Protein AF-A0A7S0PSW0-F1 (afdb_monomer_lite)

Radius of gyration: 35.55 Å; chains: 1; bounding box: 40×81×79 Å

Structure (mmCIF, N/CA/C/O backbone):
data_AF-A0A7S0PSW0-F1
#
_entry.id   AF-A0A7S0PSW0-F1
#
loop_
_atom_site.group_PDB
_atom_site.id
_atom_site.type_symbol
_atom_site.label_atom_id
_atom_site.label_alt_id
_atom_site.label_comp_id
_atom_site.label_asym_id
_atom_site.label_entity_id
_atom_site.label_seq_id
_atom_site.pdbx_PDB_ins_code
_atom_site.Cartn_x
_atom_site.Cartn_y
_atom_site.Cartn_z
_atom_site.occupancy
_atom_site.B_iso_or_equiv
_atom_site.auth_seq_id
_atom_site.auth_comp_id
_atom_site.auth_asym_id
_atom_site.auth_atom_id
_atom_site.pdbx_PDB_model_num
ATOM 1 N N . PRO A 1 1 ? 13.913 6.283 54.192 1.00 36.78 1 PRO A N 1
ATOM 2 C CA . PRO A 1 1 ? 13.475 5.755 55.510 1.00 36.78 1 PRO A CA 1
ATOM 3 C C . PRO A 1 1 ? 11.939 5.655 55.591 1.00 36.78 1 PRO A C 1
ATOM 5 O O . PRO A 1 1 ? 11.324 6.707 55.650 1.00 36.78 1 PRO A O 1
ATOM 8 N N . ARG A 1 2 ? 11.372 4.425 55.611 1.00 33.41 2 ARG A N 1
ATOM 9 C CA . ARG A 1 2 ? 9.927 4.066 55.773 1.00 33.41 2 ARG A CA 1
ATOM 10 C C . ARG A 1 2 ? 8.936 4.724 54.778 1.00 33.41 2 ARG A C 1
ATOM 12 O O . ARG A 1 2 ? 9.067 5.890 54.458 1.00 33.41 2 ARG A O 1
ATOM 19 N N . ALA A 1 3 ? 7.881 4.084 54.279 1.00 41.28 3 ALA A N 1
ATOM 20 C CA . ALA A 1 3 ? 7.418 2.687 54.208 1.00 41.28 3 ALA A CA 1
ATOM 21 C C . ALA A 1 3 ? 6.472 2.620 52.968 1.00 41.28 3 ALA A C 1
ATOM 23 O O . ALA A 1 3 ? 6.092 3.667 52.457 1.00 41.28 3 ALA A O 1
ATOM 24 N N . GLY A 1 4 ? 6.056 1.493 52.387 1.00 35.62 4 GLY A N 1
ATOM 25 C CA . GLY A 1 4 ? 6.101 0.099 52.831 1.00 35.62 4 GLY A CA 1
ATOM 26 C C . GLY A 1 4 ? 4.680 -0.473 52.904 1.00 35.62 4 GLY A C 1
ATOM 27 O O . GLY A 1 4 ? 4.147 -0.627 53.997 1.00 35.62 4 GLY A O 1
ATOM 28 N N . LEU A 1 5 ? 4.066 -0.744 51.745 1.00 44.09 5 LEU A N 1
ATOM 29 C CA . LEU A 1 5 ? 2.762 -1.410 51.631 1.00 44.09 5 LEU A CA 1
ATOM 30 C C . LEU A 1 5 ? 2.977 -2.909 51.391 1.00 44.09 5 LEU A C 1
ATOM 32 O O . LEU A 1 5 ? 3.520 -3.297 50.359 1.00 44.09 5 LEU A O 1
ATOM 36 N N . GLY A 1 6 ? 2.574 -3.736 52.356 1.00 35.38 6 GLY A N 1
ATOM 37 C CA . GLY A 1 6 ? 2.584 -5.196 52.244 1.00 35.38 6 GLY A CA 1
ATOM 38 C C . GLY A 1 6 ? 1.241 -5.748 51.763 1.00 35.38 6 GLY A C 1
ATOM 39 O O . GLY A 1 6 ? 0.202 -5.117 51.944 1.00 35.38 6 GLY A O 1
ATOM 40 N N . CYS A 1 7 ? 1.268 -6.943 51.172 1.00 35.31 7 CYS A N 1
ATOM 41 C CA . CYS A 1 7 ? 0.085 -7.761 50.909 1.00 35.31 7 CYS A CA 1
ATOM 42 C C . CYS A 1 7 ? 0.232 -9.075 51.687 1.00 35.31 7 CYS A C 1
ATOM 44 O O . CYS A 1 7 ? 1.097 -9.878 51.344 1.00 35.31 7 CYS A O 1
ATOM 46 N N . ASP A 1 8 ? -0.603 -9.290 52.706 1.00 40.19 8 ASP A N 1
ATOM 47 C CA . ASP A 1 8 ? -0.602 -10.508 53.530 1.00 40.19 8 ASP A CA 1
ATOM 48 C C . ASP A 1 8 ? -1.758 -11.465 53.159 1.00 40.19 8 ASP A C 1
ATOM 50 O O . ASP A 1 8 ? -2.871 -11.003 52.886 1.00 40.19 8 ASP A O 1
ATOM 54 N N . PRO A 1 9 ? -1.543 -12.798 53.162 1.00 46.12 9 PRO A N 1
ATOM 55 C CA . PRO A 1 9 ? -2.575 -13.786 52.841 1.00 46.12 9 PRO A CA 1
ATOM 56 C C . PRO A 1 9 ? -3.145 -14.550 54.060 1.00 46.12 9 PRO A C 1
ATOM 58 O O . PRO A 1 9 ? -2.398 -14.995 54.920 1.00 46.12 9 PRO A O 1
ATOM 61 N N . LYS A 1 10 ? -4.454 -14.861 54.005 1.00 46.84 10 LYS A N 1
ATOM 62 C CA . LYS A 1 10 ? -5.154 -16.053 54.573 1.00 46.84 10 LYS A CA 1
ATOM 63 C C . LYS A 1 10 ? -5.096 -16.420 56.090 1.00 46.84 10 LYS A C 1
ATOM 65 O O . LYS A 1 10 ? -4.028 -16.622 56.650 1.00 46.84 10 LYS A O 1
ATOM 70 N N . PRO A 1 11 ? -6.248 -16.827 56.673 1.00 44.38 11 PRO A N 1
ATOM 71 C CA . PRO A 1 11 ? -6.400 -18.007 57.558 1.00 44.38 11 PRO A CA 1
ATOM 72 C C . PRO A 1 11 ? -6.775 -19.277 56.736 1.00 44.38 11 PRO A C 1
ATOM 74 O O . PRO A 1 11 ? -6.972 -19.176 55.525 1.00 44.38 11 PRO A O 1
ATOM 77 N N . GLY A 1 12 ? -6.953 -20.503 57.254 1.00 34.44 12 GLY A N 1
ATOM 78 C CA . GLY A 1 12 ? -6.792 -21.142 58.582 1.00 34.44 12 GLY A CA 1
ATOM 79 C C . GLY A 1 12 ? -7.461 -22.553 58.523 1.00 34.44 12 GLY A C 1
ATOM 80 O O . GLY A 1 12 ? -8.421 -22.681 57.769 1.00 34.44 12 GLY A O 1
ATOM 81 N N . LEU A 1 13 ? -7.052 -23.695 59.114 1.00 34.06 13 LEU A N 1
ATOM 82 C CA . LEU A 1 13 ? -6.114 -24.109 60.188 1.00 34.06 13 LEU A CA 1
ATOM 83 C C . LEU A 1 13 ? -6.808 -24.411 61.549 1.00 34.06 13 LEU A C 1
ATOM 85 O O . LEU A 1 13 ? -7.340 -23.478 62.136 1.00 34.06 13 LEU A O 1
ATOM 89 N N . SER A 1 14 ? -6.787 -25.614 62.167 1.00 35.19 14 SER A N 1
ATOM 90 C CA . SER A 1 14 ? -6.616 -27.025 61.703 1.00 35.19 14 SER A CA 1
ATOM 91 C C . SER A 1 14 ? -6.819 -28.045 62.857 1.00 35.19 14 SER A C 1
ATOM 93 O O . SER A 1 14 ? -6.270 -27.825 63.935 1.00 35.19 14 SER A O 1
ATOM 95 N N . THR A 1 15 ? -7.450 -29.206 62.610 1.00 32.62 15 THR A N 1
ATOM 96 C CA . THR A 1 15 ? -7.499 -30.400 63.508 1.00 32.62 15 THR A CA 1
ATOM 97 C C . THR A 1 15 ? -7.554 -31.684 62.644 1.00 32.62 15 THR A C 1
ATOM 99 O O . THR A 1 15 ? -8.336 -31.708 61.701 1.00 32.62 15 THR A O 1
ATOM 102 N N . VAL A 1 16 ? -6.626 -32.661 62.698 1.00 33.69 16 VAL A N 1
ATOM 103 C CA . VAL A 1 16 ? -6.209 -33.651 63.742 1.00 33.69 16 VAL A CA 1
ATOM 104 C C . VAL A 1 16 ? -6.971 -34.999 63.631 1.00 33.69 16 VAL A C 1
ATOM 106 O O . VAL A 1 16 ? -8.187 -34.999 63.493 1.00 33.69 16 VAL A O 1
ATOM 109 N N . GLY A 1 17 ? -6.233 -36.129 63.637 1.00 33.69 17 GLY A N 1
ATOM 110 C CA . GLY A 1 17 ? -6.724 -37.529 63.521 1.00 33.69 17 GLY A CA 1
ATOM 111 C C . GLY A 1 17 ? -6.846 -38.262 64.881 1.00 33.69 17 GLY A C 1
ATOM 112 O O . GLY A 1 17 ? -7.171 -37.565 65.844 1.00 33.69 17 GLY A O 1
ATOM 113 N N . PRO A 1 18 ? -6.555 -39.587 65.027 1.00 47.66 18 PRO A N 1
ATOM 114 C CA . PRO A 1 18 ? -5.846 -40.508 64.106 1.00 47.66 18 PRO A CA 1
ATOM 115 C C . PRO A 1 18 ? -6.444 -41.953 63.975 1.00 47.66 18 PRO A C 1
ATOM 117 O O . PRO A 1 18 ? -7.548 -42.210 64.434 1.00 47.66 18 PRO A O 1
ATOM 120 N N . ASP A 1 19 ? -5.664 -42.853 63.346 1.00 35.84 19 ASP A N 1
ATOM 121 C CA . ASP A 1 19 ? -5.581 -44.337 63.458 1.00 35.84 19 ASP A CA 1
ATOM 122 C C . ASP A 1 19 ? -6.823 -45.258 63.356 1.00 35.84 19 ASP A C 1
ATOM 124 O O . ASP A 1 19 ? -7.644 -45.290 64.264 1.00 35.84 19 ASP A O 1
ATOM 128 N N . ASP A 1 20 ? -6.829 -46.164 62.351 1.00 38.44 20 ASP A N 1
ATOM 129 C CA . ASP A 1 20 ? -7.038 -47.620 62.569 1.00 38.44 20 ASP A CA 1
ATOM 130 C C . ASP A 1 2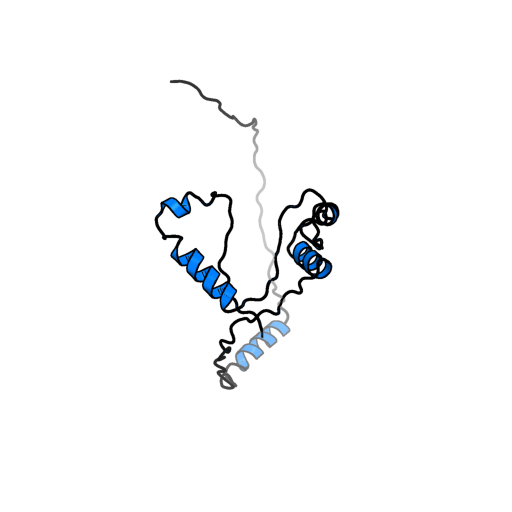0 ? -6.686 -48.519 61.341 1.00 38.44 20 ASP A C 1
ATOM 132 O O . ASP A 1 20 ? -6.709 -48.070 60.194 1.00 38.44 20 ASP A O 1
ATOM 136 N N . GLY A 1 21 ? -6.443 -49.822 61.571 1.00 34.12 21 GLY A N 1
ATOM 137 C CA . GLY A 1 21 ? -6.864 -50.904 60.647 1.00 34.12 21 GLY A CA 1
ATOM 138 C C . GLY A 1 21 ? -6.059 -51.296 59.379 1.00 34.12 21 GLY A C 1
ATOM 139 O O . GLY A 1 21 ? -6.615 -51.316 58.282 1.00 34.12 21 GLY A O 1
ATOM 140 N N . LEU A 1 22 ? -4.808 -51.765 59.494 1.00 35.59 22 LEU A N 1
ATOM 141 C CA . LEU A 1 22 ? -4.088 -52.475 58.404 1.00 35.59 22 LEU A CA 1
ATOM 142 C C . LEU A 1 22 ? -4.687 -53.867 58.079 1.00 35.59 22 LEU A C 1
ATOM 144 O O . LEU A 1 22 ? -4.752 -54.699 58.983 1.00 35.59 22 LEU A O 1
ATOM 148 N N . GLN A 1 23 ? -4.910 -54.203 56.793 1.00 36.38 23 GLN A N 1
ATOM 149 C CA . GLN A 1 23 ? -4.667 -55.559 56.238 1.00 36.38 23 GLN A CA 1
ATOM 150 C C . GLN A 1 23 ? -4.403 -55.591 54.715 1.00 36.38 23 GLN A C 1
ATOM 152 O O . GLN A 1 23 ? -4.828 -54.718 53.967 1.00 36.38 23 GLN A O 1
ATOM 157 N N . ILE A 1 24 ? -3.692 -56.635 54.264 1.00 38.34 24 ILE A N 1
ATOM 158 C CA . ILE A 1 24 ? -3.251 -56.883 52.873 1.00 38.34 24 ILE A CA 1
ATOM 159 C C . ILE A 1 24 ? -3.464 -58.372 52.547 1.00 38.34 24 ILE A C 1
ATOM 161 O O . ILE A 1 24 ? -3.060 -59.181 53.383 1.00 38.34 24 ILE A O 1
ATOM 165 N N . LYS A 1 25 ? -3.957 -58.749 51.34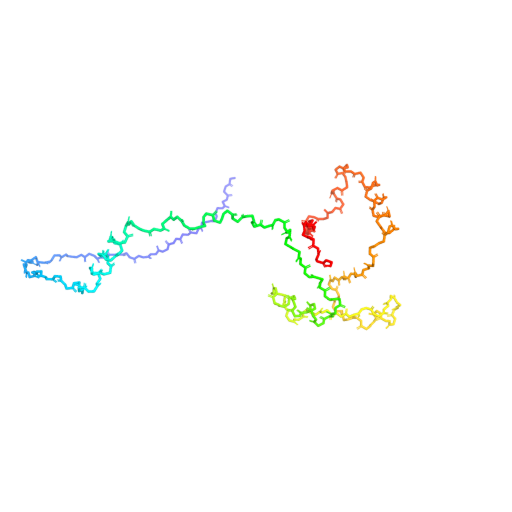0 1.00 30.45 25 LYS A N 1
ATOM 166 C CA . LYS A 1 25 ? -3.456 -59.926 50.561 1.00 30.45 25 LYS A CA 1
ATOM 167 C C . LYS A 1 25 ? -4.131 -60.239 49.201 1.00 30.45 25 LYS A C 1
ATOM 169 O O . LYS A 1 25 ? -5.331 -60.445 49.128 1.00 30.45 25 LYS A O 1
ATOM 174 N N . THR A 1 26 ? -3.258 -60.457 48.202 1.00 35.34 26 THR A N 1
ATOM 175 C CA . THR A 1 26 ? -3.310 -61.418 47.058 1.00 35.34 26 THR A CA 1
ATOM 176 C C . THR A 1 26 ? -4.423 -61.393 45.995 1.00 35.34 26 THR A C 1
ATOM 178 O O . THR A 1 26 ? -5.604 -61.362 46.302 1.00 35.3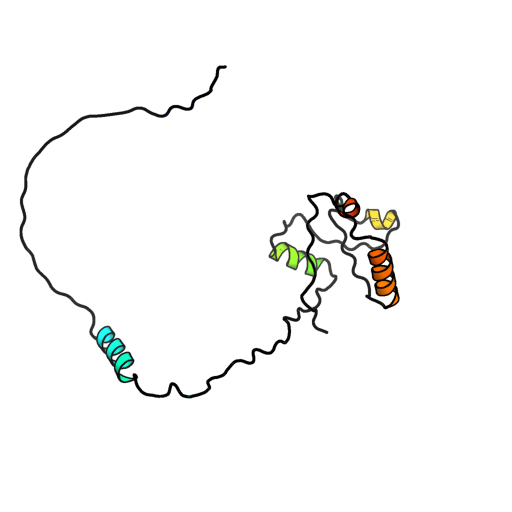4 26 THR A O 1
ATOM 181 N N . GLY A 1 27 ? -4.006 -61.588 44.730 1.00 31.55 27 GLY A N 1
ATOM 182 C CA . GLY A 1 27 ? -4.864 -61.822 43.554 1.00 31.55 27 GLY A CA 1
ATOM 183 C C . GLY A 1 27 ? -4.313 -61.133 42.292 1.00 31.55 27 GLY A C 1
ATOM 184 O O . GLY A 1 27 ? -4.808 -60.080 41.925 1.00 31.55 27 GLY A O 1
ATOM 185 N N . ALA A 1 28 ? -3.143 -61.523 41.771 1.00 35.38 28 ALA A N 1
ATOM 186 C CA . ALA A 1 28 ? -2.935 -62.593 40.769 1.00 35.38 28 ALA A CA 1
ATOM 187 C C . ALA A 1 28 ? -3.001 -62.077 39.307 1.00 35.38 28 ALA A C 1
ATOM 189 O O . ALA A 1 28 ? -3.734 -61.146 39.000 1.00 35.38 28 ALA A O 1
ATOM 190 N N . ALA A 1 29 ? -2.169 -62.629 38.413 1.00 40.38 29 ALA A N 1
ATOM 191 C CA . ALA A 1 29 ? -1.857 -62.022 37.112 1.00 40.38 29 ALA A CA 1
ATOM 192 C C . ALA A 1 29 ? -2.533 -62.708 35.913 1.00 40.38 29 ALA A C 1
ATOM 194 O O . ALA A 1 29 ? -2.715 -63.924 35.911 1.00 40.38 29 ALA A O 1
ATOM 195 N N . SER A 1 30 ? -2.792 -61.942 34.846 1.00 45.16 30 SER A N 1
ATOM 196 C CA . SER A 1 30 ? -2.876 -62.433 33.458 1.00 45.16 30 SER A CA 1
ATOM 197 C C . SER A 1 30 ? -2.762 -61.273 32.452 1.00 45.16 30 SER A C 1
ATOM 199 O O . SER A 1 30 ? -3.588 -60.362 32.499 1.00 45.16 30 SER A O 1
ATOM 201 N N . PRO A 1 31 ? -1.776 -61.276 31.534 1.00 53.22 31 PRO A N 1
ATOM 202 C CA . PRO A 1 31 ? -1.691 -60.312 30.438 1.00 53.22 31 PRO A CA 1
ATOM 203 C C . PRO A 1 31 ? -2.396 -60.843 29.178 1.00 53.22 31 PRO A C 1
ATOM 205 O O . PRO A 1 31 ? -2.103 -61.948 28.725 1.00 53.22 31 PRO A O 1
ATOM 208 N N . LEU A 1 32 ? -3.266 -60.039 28.559 1.00 53.41 32 LEU A N 1
ATOM 209 C CA . LEU A 1 32 ? -3.895 -60.365 27.270 1.00 53.41 32 LEU A CA 1
ATOM 210 C C . LEU A 1 32 ? -3.612 -59.277 26.224 1.00 53.41 32 LEU A C 1
ATOM 212 O O . LEU A 1 32 ? -4.494 -58.530 25.807 1.00 53.41 32 LEU A O 1
ATOM 216 N N . LEU A 1 33 ? -2.349 -59.186 25.804 1.00 56.09 33 LEU A N 1
ATOM 217 C CA . LEU A 1 33 ? -1.958 -58.393 24.638 1.00 56.09 33 LEU A CA 1
ATOM 218 C C . LEU A 1 33 ? -2.326 -59.185 23.363 1.00 56.09 33 LEU A C 1
ATOM 220 O O . LEU A 1 33 ? -1.923 -60.345 23.252 1.00 56.09 33 LEU A O 1
ATOM 224 N N . PRO A 1 34 ? -3.094 -58.625 22.409 1.00 64.00 34 PRO A N 1
ATOM 225 C CA . PRO A 1 34 ? -3.627 -59.401 21.291 1.00 64.00 34 PRO A CA 1
ATOM 226 C C . PRO A 1 34 ? -2.526 -59.838 20.304 1.00 64.00 34 PRO A C 1
ATOM 228 O O . PRO A 1 34 ? -1.655 -59.033 19.956 1.00 64.00 34 PRO A O 1
ATOM 231 N N . PRO A 1 35 ? -2.578 -61.079 19.774 1.00 60.47 35 PRO A N 1
ATOM 232 C CA . PRO A 1 35 ? -1.486 -61.667 18.990 1.00 60.47 35 PRO A CA 1
ATOM 233 C C . PRO A 1 35 ? -1.187 -60.950 17.662 1.00 60.47 35 PRO A C 1
ATOM 235 O O . PRO A 1 35 ? -0.078 -61.082 17.143 1.00 60.47 35 PRO A O 1
ATOM 238 N N . LEU A 1 36 ? -2.115 -60.138 17.134 1.00 61.94 36 LEU A N 1
ATOM 239 C CA . LEU A 1 36 ? -1.856 -59.301 15.954 1.00 61.94 36 LEU A CA 1
ATOM 240 C C . LEU A 1 36 ? -0.712 -58.301 16.177 1.00 61.94 36 LEU A C 1
ATOM 242 O O . LEU A 1 36 ? 0.032 -58.032 15.238 1.00 61.94 36 LEU A O 1
ATOM 246 N N . LEU A 1 37 ? -0.543 -57.758 17.389 1.00 60.25 37 LEU A N 1
ATOM 247 C CA . LEU A 1 37 ? 0.495 -56.751 17.635 1.00 60.25 37 LEU A CA 1
ATOM 248 C C . LEU A 1 37 ? 1.899 -57.374 17.605 1.00 60.25 37 LEU A C 1
ATOM 250 O O . LEU A 1 37 ? 2.834 -56.768 17.082 1.00 60.25 37 LEU A O 1
ATOM 254 N N . LEU A 1 38 ? 2.032 -58.612 18.094 1.00 59.31 38 LEU A N 1
ATOM 255 C CA . LEU A 1 38 ? 3.277 -59.372 17.996 1.00 59.31 38 LEU A CA 1
ATOM 256 C C . LEU A 1 38 ? 3.578 -59.748 16.537 1.00 59.31 38 LEU A C 1
ATOM 258 O O . LEU A 1 38 ? 4.716 -59.608 16.099 1.00 59.31 38 LEU A O 1
ATOM 262 N N . LEU A 1 39 ? 2.560 -60.150 15.765 1.00 63.41 39 LEU A N 1
ATOM 263 C CA . LEU A 1 39 ? 2.708 -60.438 14.336 1.00 63.41 39 LEU A CA 1
ATOM 264 C C . LEU A 1 39 ? 3.168 -59.200 13.546 1.00 63.41 39 LEU A C 1
ATOM 266 O O . LEU A 1 39 ? 4.059 -59.314 12.707 1.00 63.41 39 LEU A O 1
ATOM 270 N N . LEU A 1 40 ? 2.622 -58.016 13.847 1.00 60.62 40 LEU A N 1
ATOM 271 C CA . LEU A 1 40 ? 3.023 -56.760 13.203 1.00 60.62 40 LEU A CA 1
ATOM 272 C C . LEU A 1 40 ? 4.490 -56.404 13.507 1.00 60.62 40 LEU A C 1
ATOM 274 O O . LEU A 1 40 ? 5.246 -56.073 12.596 1.00 60.62 40 LEU A O 1
ATOM 278 N N . MET A 1 41 ? 4.915 -56.538 14.769 1.00 61.09 41 MET A N 1
ATOM 279 C CA . MET A 1 41 ? 6.312 -56.322 15.176 1.00 61.09 41 MET A CA 1
ATOM 280 C C . MET A 1 41 ? 7.271 -57.329 14.524 1.00 61.09 41 MET A C 1
ATOM 282 O O . MET A 1 41 ? 8.355 -56.951 14.080 1.00 61.09 41 MET A O 1
ATOM 286 N N . VAL A 1 42 ? 6.873 -58.600 14.422 1.00 62.31 42 VAL A N 1
ATOM 287 C CA . VAL A 1 42 ? 7.672 -59.649 13.770 1.00 62.31 42 VAL A CA 1
ATOM 288 C C . VAL A 1 42 ? 7.793 -59.407 12.262 1.00 62.31 42 VAL A C 1
ATOM 290 O O . VAL A 1 42 ? 8.877 -59.601 11.720 1.00 62.31 42 VAL A O 1
ATOM 293 N N . LEU A 1 43 ? 6.753 -58.908 11.585 1.00 61.25 43 LEU A N 1
ATOM 294 C CA . LEU A 1 43 ? 6.853 -58.496 10.177 1.00 61.25 43 LEU A CA 1
ATOM 295 C C . LEU A 1 43 ? 7.833 -57.324 9.990 1.00 61.25 43 LEU A C 1
ATOM 297 O O . LEU A 1 43 ? 8.702 -57.401 9.123 1.00 61.25 43 LEU A O 1
ATOM 301 N N . CYS A 1 44 ? 7.770 -56.294 10.843 1.00 57.75 44 CYS A N 1
ATOM 302 C CA . CYS A 1 44 ? 8.724 -55.175 10.815 1.00 57.75 44 CYS A CA 1
ATOM 303 C C . CYS A 1 44 ? 10.182 -55.602 11.070 1.00 57.75 44 CYS A C 1
ATOM 305 O O . CYS A 1 44 ? 11.101 -54.975 10.548 1.00 57.75 44 CYS A O 1
ATOM 307 N N . LEU A 1 45 ? 10.411 -56.657 11.860 1.00 60.41 45 LEU A N 1
ATOM 308 C CA . LEU A 1 45 ? 11.752 -57.193 12.128 1.00 60.41 45 LEU A CA 1
ATOM 309 C C . LEU A 1 45 ? 12.239 -58.169 11.041 1.00 60.41 45 LEU A C 1
ATOM 311 O O . LEU A 1 45 ? 13.441 -58.239 10.783 1.00 60.41 45 LEU A O 1
ATOM 315 N N . LEU A 1 46 ? 11.335 -58.892 10.372 1.00 58.53 46 LEU A N 1
ATOM 316 C CA . LEU A 1 46 ? 11.675 -59.815 9.281 1.00 58.53 46 LEU A CA 1
ATOM 317 C C . LEU A 1 46 ? 11.942 -59.112 7.939 1.00 58.53 46 LEU A C 1
ATOM 319 O O . LEU A 1 46 ? 12.713 -59.643 7.139 1.00 58.53 46 LEU A O 1
ATOM 323 N N . ASP A 1 47 ? 11.402 -57.910 7.706 1.00 58.41 47 ASP A N 1
ATOM 324 C CA . ASP A 1 47 ? 11.784 -57.072 6.551 1.00 58.41 47 ASP A CA 1
ATOM 325 C C . ASP A 1 47 ? 13.093 -56.280 6.777 1.00 58.41 47 ASP A C 1
ATOM 327 O O . ASP A 1 47 ? 13.483 -55.432 5.975 1.00 58.41 47 ASP A O 1
ATOM 331 N N . GLY A 1 48 ? 13.847 -56.601 7.838 1.00 58.34 48 GLY A N 1
ATOM 332 C CA . GLY A 1 48 ? 15.116 -55.959 8.212 1.00 58.34 48 GLY A CA 1
ATOM 333 C C . GLY A 1 48 ? 16.264 -56.053 7.189 1.00 58.34 48 GLY A C 1
ATOM 334 O O . GLY A 1 48 ? 17.382 -55.646 7.498 1.00 58.34 48 GLY A O 1
ATOM 335 N N . ALA A 1 49 ? 16.026 -56.581 5.981 1.00 58.62 49 ALA A N 1
ATO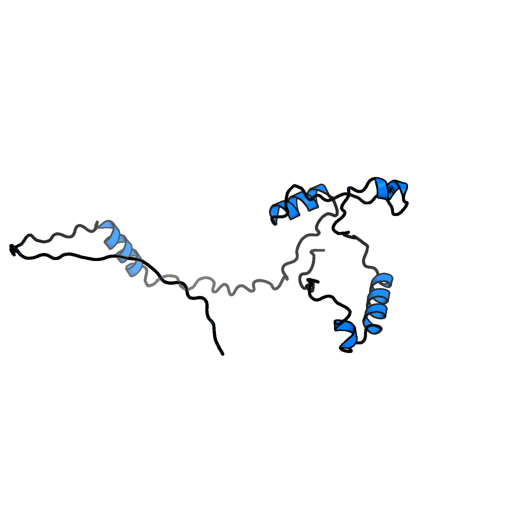M 336 C CA . ALA A 1 49 ? 16.998 -56.606 4.890 1.00 58.62 49 ALA A CA 1
ATOM 337 C C . ALA A 1 49 ? 16.360 -56.702 3.484 1.00 58.62 49 ALA A C 1
ATOM 339 O O . ALA A 1 49 ? 16.579 -57.690 2.766 1.00 58.62 49 ALA A O 1
ATOM 340 N N . ARG A 1 50 ? 15.635 -55.665 3.023 1.00 51.56 50 ARG A N 1
ATOM 341 C CA . ARG A 1 50 ? 15.486 -55.414 1.571 1.00 51.56 50 ARG A CA 1
ATOM 342 C C . ARG A 1 50 ? 15.117 -53.966 1.190 1.00 51.56 50 ARG A C 1
ATOM 344 O O . ARG A 1 50 ? 14.090 -53.439 1.572 1.00 51.56 50 ARG A O 1
ATOM 351 N N . ARG A 1 51 ? 15.920 -53.383 0.283 1.00 52.09 51 ARG A N 1
ATOM 352 C CA . ARG A 1 51 ? 15.656 -52.142 -0.494 1.00 52.09 51 ARG A CA 1
ATOM 353 C C . ARG A 1 51 ? 15.813 -50.773 0.195 1.00 52.09 51 ARG A C 1
ATOM 355 O O . ARG A 1 51 ? 15.340 -49.781 -0.355 1.00 52.09 51 ARG A O 1
ATOM 362 N N . CYS A 1 52 ? 16.670 -50.647 1.210 1.00 40.00 52 CYS A N 1
ATOM 363 C CA . CYS A 1 52 ? 17.358 -49.372 1.510 1.00 40.00 52 CYS A CA 1
ATOM 364 C C . CYS A 1 52 ? 18.375 -48.987 0.405 1.00 40.00 52 CYS A C 1
ATOM 366 O O . CYS A 1 52 ? 19.546 -48.742 0.686 1.00 40.00 52 CYS A O 1
ATOM 368 N N . HIS A 1 53 ? 17.966 -49.025 -0.870 1.00 48.12 53 HIS A N 1
ATOM 369 C CA . HIS A 1 53 ? 18.851 -48.827 -2.021 1.00 48.12 53 HIS A CA 1
ATOM 370 C C . HIS A 1 53 ? 18.127 -48.437 -3.328 1.00 48.12 53 HIS A C 1
ATOM 372 O O . HIS A 1 53 ? 18.564 -48.809 -4.417 1.00 48.12 53 HIS A O 1
ATOM 378 N N . PHE A 1 54 ? 17.038 -47.662 -3.251 1.00 47.16 54 PHE A N 1
ATOM 379 C CA . PHE A 1 54 ? 16.501 -46.973 -4.429 1.00 47.16 54 PHE A CA 1
ATOM 380 C C . PHE A 1 54 ? 16.289 -45.486 -4.148 1.00 47.16 54 PHE A C 1
ATOM 382 O O . PHE A 1 54 ? 15.754 -45.119 -3.110 1.00 47.16 54 PHE A O 1
ATOM 389 N N . LEU A 1 55 ? 16.804 -44.659 -5.062 1.00 47.84 55 LEU A N 1
ATOM 390 C CA . LEU A 1 55 ? 16.936 -43.206 -4.969 1.00 47.84 55 LEU A CA 1
ATOM 391 C C . LEU A 1 55 ? 17.274 -42.676 -3.564 1.00 47.84 55 LEU A C 1
ATOM 393 O O . LEU A 1 55 ? 16.431 -42.164 -2.828 1.00 47.84 55 LEU A O 1
ATOM 397 N N . ARG A 1 56 ? 18.585 -42.557 -3.314 1.00 51.53 56 ARG A N 1
ATOM 398 C CA . ARG A 1 56 ? 19.130 -41.393 -2.598 1.00 51.53 56 ARG A CA 1
ATOM 399 C C . ARG A 1 56 ? 18.855 -40.143 -3.444 1.00 51.53 56 ARG A C 1
ATOM 401 O O . ARG A 1 56 ? 19.774 -39.557 -4.015 1.00 51.53 56 ARG A O 1
ATOM 408 N N . ALA A 1 57 ? 17.581 -39.763 -3.549 1.00 47.59 57 ALA A N 1
ATOM 409 C CA . ALA A 1 57 ? 17.133 -38.495 -4.092 1.00 47.59 57 ALA A CA 1
ATOM 410 C C . ALA A 1 57 ? 17.613 -37.407 -3.133 1.00 47.59 57 ALA A C 1
ATOM 412 O O . ALA A 1 57 ? 16.872 -36.897 -2.295 1.00 47.59 57 ALA A O 1
ATOM 413 N N . ARG A 1 58 ? 18.901 -37.064 -3.258 1.00 52.88 58 ARG A N 1
ATOM 414 C CA . ARG A 1 58 ? 19.418 -35.767 -2.853 1.00 52.88 58 ARG A CA 1
ATOM 415 C C . ARG A 1 58 ? 18.580 -34.773 -3.632 1.00 52.88 58 ARG A C 1
ATOM 417 O O . ARG A 1 58 ? 18.864 -34.513 -4.799 1.00 52.88 58 ARG A O 1
ATOM 424 N N . ALA A 1 59 ? 17.532 -34.275 -2.989 1.00 48.41 59 ALA A N 1
ATOM 425 C CA . ALA A 1 59 ? 16.783 -33.159 -3.498 1.00 48.41 59 ALA A CA 1
ATOM 426 C C . ALA A 1 59 ? 17.785 -32.014 -3.644 1.00 48.41 59 ALA A C 1
ATOM 428 O O . ALA A 1 59 ? 18.113 -31.308 -2.691 1.00 48.41 59 ALA A O 1
ATOM 429 N N . LEU A 1 60 ? 18.234 -31.813 -4.881 1.00 52.41 60 LEU A N 1
ATOM 430 C CA . LEU A 1 60 ? 18.365 -30.480 -5.432 1.00 52.41 60 LEU A CA 1
ATOM 431 C C . LEU A 1 60 ? 16.947 -29.895 -5.423 1.00 52.41 60 LEU A C 1
ATOM 433 O O . LEU A 1 60 ? 16.285 -29.800 -6.454 1.00 52.41 60 LEU A O 1
ATOM 437 N N . ALA A 1 61 ? 16.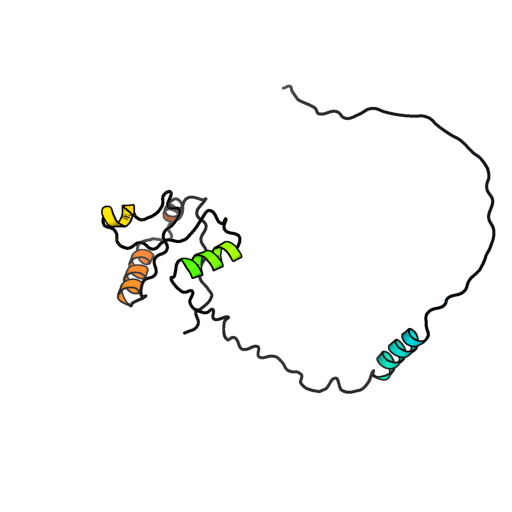462 -29.586 -4.215 1.00 51.41 61 ALA A N 1
ATOM 438 C CA . ALA A 1 61 ? 15.359 -28.682 -3.996 1.00 51.41 61 ALA A CA 1
ATOM 439 C C . ALA A 1 61 ? 15.848 -27.385 -4.619 1.00 51.41 61 ALA A C 1
ATOM 441 O O . ALA A 1 61 ? 16.713 -26.710 -4.059 1.00 51.41 61 ALA A O 1
ATOM 442 N N . SER A 1 62 ? 15.429 -27.170 -5.865 1.00 50.53 62 SER A N 1
ATOM 443 C CA . SER A 1 62 ? 15.966 -26.107 -6.690 1.00 50.53 62 SER A CA 1
ATOM 444 C C . SER A 1 62 ? 15.827 -24.811 -5.917 1.00 50.53 62 SER A C 1
ATOM 446 O O . SER A 1 62 ? 14.726 -24.481 -5.475 1.00 50.53 62 SER A O 1
ATOM 448 N N . THR A 1 63 ? 16.912 -24.050 -5.797 1.00 53.81 63 THR A N 1
ATOM 449 C CA . THR A 1 63 ? 16.861 -22.672 -5.305 1.00 53.81 63 THR A CA 1
ATOM 450 C C . THR A 1 63 ? 16.276 -21.742 -6.372 1.00 53.81 63 THR A C 1
ATOM 452 O O . THR A 1 63 ? 16.729 -20.615 -6.553 1.00 53.81 63 THR A O 1
ATOM 455 N N . MET A 1 64 ? 15.205 -22.194 -7.040 1.00 60.84 64 MET A N 1
ATOM 456 C CA . MET A 1 64 ? 14.048 -21.344 -7.269 1.00 60.84 64 MET A CA 1
ATOM 457 C C . MET A 1 64 ? 13.705 -20.706 -5.921 1.00 60.84 64 MET A C 1
ATOM 459 O O . MET A 1 64 ? 13.078 -21.330 -5.062 1.00 60.84 64 MET A O 1
ATOM 463 N N . GLY A 1 65 ? 14.166 -19.468 -5.719 1.00 65.31 65 GLY A N 1
ATOM 464 C CA . GLY A 1 65 ? 13.702 -18.635 -4.616 1.00 65.31 65 GLY A CA 1
ATOM 465 C C . GLY A 1 65 ? 12.174 -18.643 -4.595 1.00 65.31 65 GLY A C 1
ATOM 466 O O . GLY A 1 65 ? 11.544 -18.793 -5.644 1.00 65.31 65 GLY A O 1
ATOM 467 N N . LYS A 1 66 ? 11.572 -18.546 -3.406 1.00 77.12 66 LYS A N 1
ATOM 468 C CA . LYS A 1 66 ? 10.118 -18.662 -3.218 1.00 77.12 66 LYS A CA 1
ATOM 469 C C . LYS A 1 66 ? 9.392 -17.489 -3.891 1.00 77.12 66 LYS A C 1
ATOM 471 O O . LYS A 1 66 ? 9.020 -16.543 -3.213 1.00 77.12 66 LYS A O 1
ATOM 476 N N . LYS A 1 67 ? 9.208 -17.535 -5.213 1.00 83.06 67 LYS A N 1
ATOM 477 C CA . LYS A 1 67 ? 8.608 -16.442 -5.981 1.00 83.06 67 LYS A CA 1
ATOM 478 C C . LYS A 1 67 ? 7.114 -16.362 -5.701 1.00 83.06 67 LYS A C 1
ATOM 480 O O . LYS A 1 67 ? 6.381 -17.301 -6.008 1.00 83.06 67 LYS A O 1
ATOM 485 N N . TRP A 1 68 ? 6.674 -15.255 -5.116 1.00 89.19 68 TRP A N 1
ATOM 486 C CA . TRP A 1 68 ? 5.260 -15.014 -4.818 1.00 89.19 68 TRP A CA 1
ATOM 487 C C . TRP A 1 68 ? 4.565 -14.368 -6.019 1.00 89.19 68 TRP A C 1
ATOM 489 O O . TRP A 1 68 ? 5.197 -13.647 -6.790 1.00 89.19 68 TRP A O 1
ATOM 499 N N . LEU A 1 69 ? 3.274 -14.632 -6.209 1.00 91.00 69 LEU A N 1
ATOM 500 C CA . LEU A 1 69 ? 2.497 -13.949 -7.247 1.00 91.00 69 LEU A CA 1
ATOM 501 C C . LEU A 1 69 ? 2.371 -12.443 -6.925 1.00 91.00 69 LEU A C 1
ATOM 503 O O . LEU A 1 69 ? 2.509 -12.058 -5.761 1.00 91.00 69 LEU A O 1
ATOM 507 N N . PRO A 1 70 ? 2.134 -11.576 -7.928 1.00 91.31 70 PRO A N 1
ATOM 508 C CA . PRO A 1 70 ? 1.656 -10.223 -7.660 1.00 91.31 70 PRO A CA 1
ATOM 509 C C . PRO A 1 70 ? 0.373 -10.276 -6.819 1.00 91.31 70 PRO A C 1
ATOM 511 O O . PRO A 1 70 ? -0.492 -11.107 -7.087 1.00 91.31 70 PRO A O 1
ATOM 514 N N . LEU A 1 71 ? 0.238 -9.373 -5.846 1.00 92.56 71 LEU A N 1
ATOM 515 C CA . LEU A 1 71 ? -1.073 -9.018 -5.308 1.00 92.56 71 LEU A CA 1
ATOM 516 C C . LEU A 1 71 ? -1.735 -8.041 -6.289 1.00 92.56 71 LEU A C 1
ATOM 518 O O . LEU A 1 71 ? -1.056 -7.170 -6.839 1.00 92.56 71 LEU A O 1
ATOM 522 N N . GLU A 1 72 ? -3.033 -8.202 -6.519 1.00 94.50 72 GLU A N 1
ATOM 523 C CA . GLU A 1 72 ? -3.826 -7.272 -7.322 1.00 94.50 72 GLU A CA 1
ATOM 524 C C . GLU A 1 72 ? -4.103 -5.992 -6.521 1.00 94.50 72 GLU A C 1
ATOM 526 O O . GLU A 1 72 ? -4.427 -6.057 -5.337 1.00 94.50 72 GLU A O 1
ATOM 531 N N . SER A 1 73 ? -3.975 -4.824 -7.155 1.00 93.75 73 SER A N 1
ATOM 532 C CA . SER A 1 73 ? -4.307 -3.532 -6.536 1.00 93.75 73 SER A CA 1
ATOM 533 C C . SER A 1 73 ? -5.807 -3.266 -6.661 1.00 93.75 73 SER A C 1
ATOM 535 O O . SER A 1 73 ? -6.224 -2.390 -7.415 1.00 93.75 73 SER A O 1
ATOM 537 N N . ASN A 1 74 ? -6.592 -4.080 -5.963 1.00 95.75 74 ASN A N 1
ATOM 538 C CA . ASN A 1 74 ? -8.050 -4.089 -5.970 1.00 95.75 74 ASN A CA 1
ATOM 539 C C . ASN A 1 74 ? -8.531 -4.119 -4.506 1.00 95.75 74 ASN A C 1
ATOM 541 O O . ASN A 1 74 ? -8.095 -5.006 -3.761 1.00 95.75 74 ASN A O 1
ATOM 545 N N . PRO A 1 75 ? -9.387 -3.176 -4.063 1.00 95.81 75 PRO A N 1
ATOM 546 C CA . PRO A 1 75 ? -9.761 -3.050 -2.656 1.00 95.81 75 PRO A CA 1
ATOM 547 C C . PRO A 1 75 ? -10.446 -4.298 -2.087 1.00 95.81 75 PRO A C 1
ATOM 549 O O . PRO A 1 75 ? -10.219 -4.609 -0.920 1.00 95.81 75 PRO A O 1
ATOM 552 N N . GLU A 1 76 ? -11.213 -5.048 -2.886 1.00 95.38 76 GLU A N 1
ATOM 553 C CA . GLU A 1 76 ? -11.870 -6.289 -2.441 1.00 95.38 76 GLU A CA 1
ATOM 554 C C . GLU A 1 76 ? -10.827 -7.376 -2.132 1.00 95.38 76 GLU A C 1
ATOM 556 O O . GLU A 1 76 ? -10.770 -7.905 -1.022 1.00 95.38 76 GLU A O 1
ATOM 561 N N . VAL A 1 77 ? -9.916 -7.628 -3.080 1.00 96.31 77 VAL A N 1
ATOM 562 C CA . VAL A 1 77 ? -8.826 -8.615 -2.949 1.00 96.31 77 VAL A CA 1
ATOM 563 C C . VAL A 1 77 ? -7.880 -8.264 -1.793 1.00 96.31 77 VAL A C 1
ATOM 565 O O . VAL A 1 77 ? -7.368 -9.149 -1.103 1.00 96.31 77 VAL A O 1
ATOM 568 N N . MET A 1 78 ? -7.642 -6.969 -1.566 1.00 96.38 78 MET A N 1
ATOM 569 C CA . MET A 1 78 ? -6.801 -6.481 -0.472 1.00 96.38 78 MET A CA 1
ATOM 570 C C . MET A 1 78 ? -7.500 -6.566 0.893 1.00 96.38 78 MET A C 1
ATOM 572 O O . MET A 1 78 ? -6.835 -6.895 1.879 1.00 96.38 78 MET A O 1
ATOM 576 N N . ALA A 1 79 ? -8.815 -6.329 0.958 1.00 95.81 79 ALA A N 1
ATOM 577 C CA . ALA A 1 79 ? -9.611 -6.496 2.174 1.00 95.81 79 ALA A CA 1
ATOM 578 C C . ALA A 1 79 ? -9.673 -7.968 2.604 1.00 95.81 79 ALA A C 1
ATOM 580 O O . ALA A 1 79 ? -9.250 -8.275 3.719 1.00 95.81 79 ALA A O 1
ATOM 581 N N . ASP A 1 80 ? -10.066 -8.877 1.704 1.00 95.75 80 ASP A N 1
ATOM 582 C CA . ASP A 1 80 ? -10.110 -10.325 1.962 1.00 95.75 80 ASP A CA 1
ATOM 583 C C . ASP A 1 80 ? -8.761 -10.848 2.485 1.00 95.75 80 ASP A C 1
ATOM 585 O O . ASP A 1 80 ? -8.696 -11.577 3.480 1.00 95.75 80 ASP A O 1
ATOM 589 N N . PHE A 1 81 ? -7.658 -10.437 1.848 1.00 95.62 81 PHE A N 1
ATOM 590 C CA . PHE A 1 81 ? -6.309 -10.810 2.271 1.00 95.62 81 PHE A CA 1
ATOM 591 C C . PHE A 1 81 ? -5.956 -10.266 3.664 1.00 95.62 81 PHE A C 1
ATOM 593 O O . PHE A 1 81 ? -5.367 -10.986 4.473 1.00 95.62 81 PHE A O 1
ATOM 600 N N . ALA A 1 82 ? -6.316 -9.020 3.975 1.00 95.94 82 ALA A N 1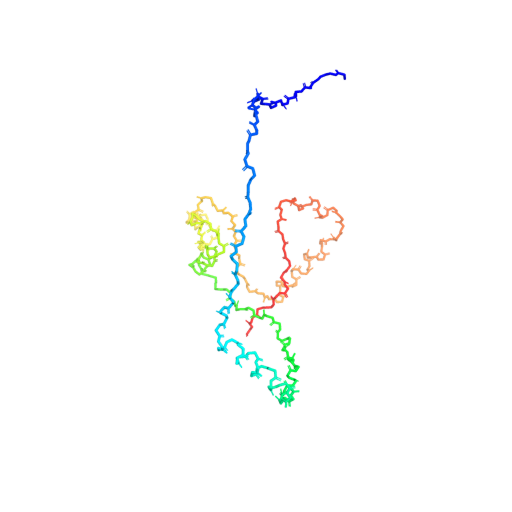
ATOM 601 C CA . ALA A 1 82 ? -6.016 -8.415 5.269 1.00 95.94 82 ALA A CA 1
ATOM 602 C C . ALA A 1 82 ? -6.884 -8.981 6.406 1.00 95.94 82 ALA A C 1
ATOM 604 O O . ALA A 1 82 ? -6.363 -9.256 7.489 1.00 95.94 82 ALA A O 1
ATOM 605 N N . HIS A 1 83 ? -8.178 -9.219 6.170 1.00 97.00 83 HIS A N 1
ATOM 606 C CA . HIS A 1 83 ? -9.070 -9.873 7.134 1.00 97.00 83 HIS A CA 1
ATOM 607 C C . HIS A 1 83 ? -8.628 -11.322 7.393 1.00 97.00 83 HIS A C 1
ATOM 609 O O . HIS A 1 83 ? -8.591 -11.751 8.547 1.00 97.00 83 HIS A O 1
ATOM 615 N N . ALA A 1 84 ? -8.155 -12.046 6.370 1.00 96.50 84 ALA A N 1
ATOM 616 C CA . ALA A 1 84 ? -7.540 -13.370 6.532 1.00 96.50 84 ALA A CA 1
ATOM 617 C C . ALA A 1 84 ? -6.214 -13.357 7.328 1.00 96.50 84 ALA A C 1
ATOM 619 O O . ALA A 1 84 ? -5.841 -14.376 7.913 1.00 96.50 84 ALA A O 1
ATOM 620 N N . LEU A 1 85 ? -5.516 -12.216 7.391 1.00 96.12 85 LEU A N 1
ATOM 621 C CA . LEU A 1 85 ? -4.363 -11.989 8.276 1.00 96.12 85 LEU A CA 1
ATOM 622 C C . LEU A 1 85 ? -4.754 -11.511 9.691 1.00 96.12 85 LEU A C 1
ATOM 624 O O . LEU A 1 85 ? -3.875 -11.368 10.541 1.00 96.12 85 LEU A O 1
ATOM 628 N N . GLY A 1 86 ? -6.045 -11.291 9.963 1.00 96.75 86 GLY A N 1
ATOM 629 C CA . GLY A 1 86 ? -6.562 -10.860 11.265 1.00 96.75 86 GLY A CA 1
ATOM 630 C C . GLY A 1 86 ? -6.786 -9.351 11.423 1.00 96.75 86 GLY A C 1
ATOM 631 O O . GLY A 1 86 ? -6.906 -8.883 12.555 1.00 96.75 86 GLY A O 1
ATOM 632 N N . LEU A 1 87 ? -6.844 -8.578 10.330 1.00 95.81 87 LEU A N 1
ATOM 633 C CA . LEU A 1 87 ? -7.311 -7.187 10.381 1.00 95.81 87 LEU A CA 1
ATOM 634 C C . LEU A 1 87 ? -8.814 -7.145 10.759 1.00 95.81 87 LEU A C 1
ATOM 636 O O . LEU A 1 87 ? -9.575 -7.957 10.229 1.00 95.81 87 LEU A O 1
ATOM 640 N N . PRO A 1 88 ? -9.270 -6.222 11.632 1.00 96.00 88 PRO A N 1
ATOM 641 C CA . PRO A 1 88 ? -10.689 -6.084 11.970 1.00 96.00 88 PRO A CA 1
ATOM 642 C C . PRO A 1 88 ? -11.565 -5.705 10.767 1.00 96.00 88 PRO A C 1
ATOM 644 O O . PRO A 1 88 ? -11.147 -4.936 9.899 1.00 96.00 88 PRO A O 1
ATOM 647 N N . THR A 1 89 ? -12.804 -6.202 10.745 1.00 94.06 89 THR A N 1
ATOM 648 C CA . THR A 1 89 ? -13.781 -5.982 9.661 1.00 94.06 89 THR A CA 1
ATOM 649 C C . THR A 1 89 ? -14.265 -4.537 9.532 1.00 94.06 89 THR A C 1
ATOM 651 O O . THR A 1 89 ? -14.814 -4.158 8.502 1.00 94.06 89 THR A O 1
ATOM 654 N N . GLU A 1 90 ? -14.045 -3.716 10.556 1.00 94.06 90 GLU A N 1
ATOM 655 C CA . GLU A 1 90 ? -14.318 -2.277 10.570 1.00 94.06 90 GLU A CA 1
ATOM 656 C C . GLU A 1 90 ? -13.311 -1.477 9.722 1.00 94.06 90 GLU A C 1
ATOM 658 O O . GLU A 1 90 ? -13.534 -0.296 9.458 1.00 94.06 90 GLU A O 1
ATOM 663 N N . ILE A 1 91 ? -12.202 -2.101 9.302 1.00 94.88 91 ILE A N 1
ATOM 664 C CA . ILE A 1 91 ? -11.176 -1.496 8.451 1.00 94.88 91 ILE A CA 1
ATOM 665 C C . ILE A 1 91 ? -11.249 -2.135 7.059 1.00 94.88 91 ILE A C 1
ATOM 667 O O . ILE A 1 91 ? -11.084 -3.346 6.905 1.00 94.88 91 ILE A O 1
ATOM 671 N N . GLY A 1 92 ? -11.473 -1.302 6.043 1.00 95.12 92 GLY A N 1
ATOM 672 C CA . GLY A 1 92 ? -11.504 -1.685 4.631 1.00 95.12 92 GLY A CA 1
ATOM 673 C C . GLY A 1 92 ? -10.506 -0.895 3.782 1.00 95.12 92 GLY A C 1
ATOM 674 O O . GLY A 1 92 ? -9.872 0.053 4.252 1.00 95.12 92 GLY A O 1
ATOM 675 N N . PHE A 1 93 ? -10.385 -1.286 2.514 1.00 96.75 93 PHE A N 1
ATOM 676 C CA . PHE A 1 93 ? -9.623 -0.564 1.496 1.00 96.75 93 PHE A CA 1
ATOM 677 C C . PHE A 1 93 ? -10.587 0.189 0.573 1.00 96.75 93 PHE A C 1
ATOM 679 O O . PHE A 1 93 ? -11.671 -0.302 0.265 1.00 96.75 93 PHE A O 1
ATOM 686 N N . HIS A 1 94 ? -10.185 1.378 0.126 1.00 96.31 94 HIS A N 1
ATOM 687 C CA . HIS A 1 94 ? -10.966 2.232 -0.769 1.00 96.31 94 HIS A CA 1
ATOM 688 C C . HIS A 1 94 ? -10.042 2.866 -1.810 1.00 96.31 94 HIS A C 1
ATOM 690 O O . HIS A 1 94 ? -8.927 3.273 -1.476 1.00 96.31 94 HIS A O 1
ATOM 696 N N . ASP A 1 95 ? -10.511 2.968 -3.052 1.00 96.12 95 ASP A N 1
ATOM 697 C CA . ASP A 1 95 ? -9.765 3.621 -4.127 1.00 96.12 95 ASP A CA 1
ATOM 698 C C . ASP A 1 95 ? -9.722 5.144 -3.949 1.00 96.12 95 ASP A C 1
ATOM 700 O O . ASP A 1 95 ? -10.692 5.779 -3.528 1.00 96.12 95 ASP A O 1
ATOM 704 N N . ILE A 1 96 ? -8.588 5.743 -4.317 1.00 95.94 96 ILE A N 1
ATOM 705 C CA . ILE A 1 96 ? -8.394 7.195 -4.344 1.00 95.94 96 ILE A CA 1
ATOM 706 C C . ILE A 1 96 ? -8.467 7.647 -5.805 1.00 95.94 96 ILE A C 1
ATOM 708 O O . ILE A 1 96 ? -7.507 7.503 -6.558 1.00 95.94 96 ILE A O 1
ATOM 712 N N . PHE A 1 97 ? -9.613 8.202 -6.210 1.00 94.88 97 PHE A N 1
ATOM 713 C CA . PHE A 1 97 ? -9.860 8.621 -7.599 1.00 94.88 97 PHE A CA 1
ATOM 714 C C . PHE A 1 97 ? -9.013 9.822 -8.057 1.00 94.88 97 PHE A C 1
ATOM 716 O O . PHE A 1 97 ? -8.862 10.051 -9.256 1.00 94.88 97 PHE A O 1
ATOM 723 N N . GLY A 1 98 ? -8.455 10.589 -7.120 1.00 95.00 98 GLY A N 1
ATOM 724 C CA . GLY A 1 98 ? -7.548 11.701 -7.390 1.00 95.00 98 GLY A CA 1
ATOM 725 C C . GLY A 1 98 ? -7.212 12.487 -6.123 1.00 95.00 98 GLY A C 1
ATOM 726 O O . GLY A 1 98 ? -7.741 12.205 -5.052 1.00 95.00 98 GLY A O 1
ATOM 727 N N . PHE A 1 99 ? -6.330 13.480 -6.258 1.00 94.00 99 PHE A N 1
ATOM 728 C CA . PHE A 1 99 ? -5.850 14.314 -5.145 1.00 94.00 99 PHE A CA 1
ATOM 729 C C . PHE A 1 99 ? -6.557 15.677 -5.035 1.00 94.00 99 PHE A C 1
ATOM 731 O O . PHE A 1 99 ? -6.208 16.481 -4.175 1.00 94.00 99 PHE A O 1
ATOM 738 N N . GLU A 1 100 ? -7.553 15.934 -5.885 1.00 96.50 100 GLU A N 1
ATOM 739 C CA . GLU A 1 100 ? -8.395 17.131 -5.796 1.00 96.50 100 GLU A CA 1
ATOM 740 C C . GLU A 1 100 ? -9.363 17.034 -4.600 1.00 96.50 100 GLU A C 1
ATOM 742 O O . GLU A 1 100 ? -9.838 15.931 -4.304 1.00 96.50 100 GLU A O 1
ATOM 747 N N . PRO A 1 101 ? -9.713 18.151 -3.927 1.00 95.44 101 PRO A N 1
ATOM 748 C CA . PRO A 1 101 ? -10.514 18.126 -2.698 1.00 95.44 101 PRO A CA 1
ATOM 749 C C . PRO A 1 101 ? -11.843 17.370 -2.822 1.00 95.44 101 PRO A C 1
ATOM 751 O O . PRO A 1 101 ? -12.181 16.584 -1.939 1.00 95.44 101 PRO A O 1
ATOM 754 N N . ASP A 1 102 ? -12.557 17.548 -3.936 1.00 94.88 102 ASP A N 1
ATOM 755 C CA . ASP A 1 102 ? -13.862 16.918 -4.177 1.00 94.88 102 ASP A CA 1
ATOM 756 C C . ASP A 1 102 ? -13.762 15.393 -4.367 1.00 94.88 102 ASP A C 1
ATOM 758 O O . ASP A 1 102 ? -14.693 14.663 -4.030 1.00 94.88 102 ASP A O 1
ATOM 762 N N . LEU A 1 103 ? -12.623 14.896 -4.868 1.00 95.44 103 LEU A N 1
ATOM 763 C CA . LEU A 1 103 ? -12.353 13.461 -5.023 1.00 95.44 103 LEU A CA 1
ATOM 764 C C . LEU A 1 103 ? -11.853 12.847 -3.710 1.00 95.44 103 LEU A C 1
ATOM 766 O O . LEU A 1 103 ? -12.258 11.743 -3.350 1.00 95.44 103 LEU A O 1
ATOM 770 N N . LEU A 1 104 ? -11.027 13.576 -2.954 1.00 95.38 104 LEU A N 1
ATOM 771 C CA . LEU A 1 104 ? -10.586 13.159 -1.620 1.00 95.38 104 LEU A CA 1
ATOM 772 C C . LEU A 1 104 ? -11.742 13.126 -0.608 1.00 95.38 104 LEU A C 1
ATOM 774 O O . LEU A 1 104 ? -11.742 12.279 0.282 1.00 95.38 104 LEU A O 1
ATOM 778 N N . ALA A 1 105 ? -12.763 13.971 -0.776 1.00 95.31 105 ALA A N 1
ATOM 779 C CA . ALA A 1 105 ? -13.987 13.944 0.028 1.00 95.31 105 ALA A CA 1
ATOM 780 C C . ALA A 1 105 ? -14.802 12.639 -0.114 1.00 95.31 105 ALA A C 1
ATOM 782 O O . ALA A 1 105 ? -15.660 12.367 0.726 1.00 95.31 105 ALA A O 1
ATOM 783 N N . MET A 1 106 ? -14.531 11.815 -1.136 1.00 95.12 106 MET A N 1
ATOM 784 C CA . MET A 1 106 ? -15.126 10.481 -1.287 1.00 95.12 106 MET A CA 1
ATOM 785 C C . MET A 1 106 ? -14.447 9.412 -0.410 1.00 95.12 106 MET A C 1
ATOM 787 O O . MET A 1 106 ? -15.017 8.338 -0.223 1.00 95.12 106 MET A O 1
ATOM 791 N N . VAL A 1 107 ? -13.242 9.674 0.116 1.00 96.06 107 VAL A N 1
ATOM 792 C CA . VAL A 1 107 ? -12.450 8.698 0.884 1.00 96.06 107 VAL A CA 1
ATOM 793 C C . VAL A 1 107 ? -12.906 8.680 2.353 1.00 96.06 107 VAL A C 1
ATOM 795 O O . VAL A 1 107 ? -12.792 9.708 3.032 1.00 96.06 107 VAL A O 1
ATOM 798 N N . PRO A 1 108 ? -13.384 7.536 2.889 1.00 94.75 108 PRO A N 1
ATOM 799 C CA . PRO A 1 108 ? -13.868 7.450 4.265 1.00 94.75 108 PRO A CA 1
ATOM 800 C C . PRO A 1 108 ? -12.835 7.864 5.320 1.00 94.75 108 PRO A C 1
ATOM 802 O O . PRO A 1 108 ? -11.637 7.582 5.211 1.00 94.75 108 PRO A O 1
ATOM 805 N N . GLN A 1 109 ? -13.329 8.519 6.373 1.00 94.62 109 GLN A N 1
ATOM 806 C CA . GLN A 1 109 ? -12.524 9.021 7.485 1.00 94.62 109 GLN A CA 1
ATOM 807 C C . GLN A 1 109 ? -12.844 8.279 8.792 1.00 94.62 109 GLN A C 1
ATOM 809 O O . GLN A 1 109 ? -14.020 8.018 9.056 1.00 94.62 109 GLN A O 1
ATOM 814 N N . PRO A 1 110 ? -11.838 7.980 9.638 1.00 95.50 110 PRO A N 1
ATOM 815 C CA . PRO A 1 110 ? -10.425 8.354 9.497 1.00 95.50 110 PRO A CA 1
ATOM 816 C C . PRO A 1 110 ? -9.633 7.439 8.542 1.00 95.50 110 PRO A C 1
ATOM 818 O O . PRO A 1 110 ? -9.665 6.212 8.657 1.00 95.50 110 PRO A O 1
ATOM 821 N N . THR A 1 111 ? -8.858 8.032 7.630 1.00 94.88 111 THR A N 1
ATOM 822 C CA . THR A 1 111 ? -7.904 7.288 6.789 1.00 94.88 111 THR A CA 1
ATOM 823 C C . THR A 1 111 ? -6.646 6.921 7.589 1.00 94.88 111 THR A C 1
ATOM 825 O O . THR A 1 111 ? -5.994 7.792 8.157 1.00 94.88 111 THR A O 1
ATOM 828 N N . HIS A 1 112 ? -6.289 5.632 7.629 1.00 94.12 112 HIS A N 1
ATOM 829 C CA . HIS A 1 112 ? -5.193 5.121 8.472 1.00 94.12 112 HIS A CA 1
ATOM 830 C C . HIS A 1 112 ? -3.839 5.009 7.749 1.00 94.12 112 HIS A C 1
ATOM 832 O O . HIS A 1 112 ? -2.790 5.184 8.366 1.00 94.12 112 HIS A O 1
ATOM 838 N N . ALA A 1 113 ? -3.851 4.688 6.454 1.00 95.00 113 ALA A N 1
ATOM 839 C CA . ALA A 1 113 ? -2.666 4.518 5.615 1.00 95.00 113 ALA A CA 1
ATOM 840 C C . ALA A 1 113 ? -3.037 4.713 4.136 1.00 95.00 113 ALA A C 1
ATOM 842 O O . ALA A 1 113 ? -4.209 4.630 3.775 1.00 95.00 113 ALA A O 1
ATOM 843 N N . ILE A 1 114 ? -2.034 4.930 3.282 1.00 95.06 114 ILE A N 1
ATOM 844 C CA . ILE A 1 114 ? -2.181 4.972 1.820 1.00 95.06 114 ILE A CA 1
ATOM 845 C C . ILE A 1 114 ? -1.182 3.981 1.222 1.00 95.06 114 ILE A C 1
ATOM 847 O O . ILE A 1 114 ? -0.010 3.975 1.604 1.00 95.06 114 ILE A O 1
ATOM 851 N N . LEU A 1 115 ? -1.637 3.148 0.284 1.00 94.94 115 LEU A N 1
ATOM 852 C CA . LEU A 1 115 ? -0.793 2.221 -0.465 1.00 94.94 115 LEU A CA 1
ATOM 853 C C . LEU A 1 115 ? -0.758 2.676 -1.926 1.00 94.94 115 LEU A C 1
ATOM 855 O O . LEU A 1 115 ? -1.797 2.774 -2.569 1.00 94.94 115 LEU A O 1
ATOM 859 N N . LEU A 1 116 ? 0.438 2.967 -2.443 1.00 94.88 116 LEU A N 1
ATOM 860 C CA . LEU A 1 116 ? 0.635 3.462 -3.805 1.00 94.88 116 LEU A CA 1
ATOM 861 C C . LEU A 1 116 ? 1.289 2.384 -4.675 1.00 94.88 116 LEU A C 1
ATOM 863 O O . LEU A 1 116 ? 2.475 2.089 -4.516 1.00 94.88 116 LEU A O 1
ATOM 867 N N . LEU A 1 117 ? 0.538 1.836 -5.632 1.00 93.94 117 LEU A N 1
ATOM 868 C CA . LEU A 1 117 ? 1.115 1.070 -6.734 1.00 93.94 117 LEU A CA 1
ATOM 869 C C . LEU A 1 117 ? 1.597 2.037 -7.825 1.00 93.94 117 LEU A C 1
ATOM 871 O O . LEU A 1 117 ? 0.815 2.815 -8.362 1.00 93.94 117 LEU A O 1
ATOM 875 N N . PHE A 1 118 ? 2.879 1.963 -8.179 1.00 94.56 118 PHE A N 1
ATOM 876 C CA . PHE A 1 118 ? 3.471 2.739 -9.270 1.00 94.56 118 PHE A CA 1
ATOM 877 C C . PHE A 1 118 ? 4.438 1.869 -10.097 1.00 94.56 118 PHE A C 1
ATOM 879 O O . PHE A 1 118 ? 4.995 0.899 -9.570 1.00 94.56 118 PHE A O 1
ATOM 886 N N . PRO A 1 119 ? 4.648 2.172 -11.392 1.00 93.38 119 PRO A N 1
ATOM 887 C CA . PRO A 1 119 ? 5.600 1.441 -12.220 1.00 93.38 119 PRO A CA 1
ATOM 888 C C . PRO A 1 119 ? 7.041 1.769 -11.811 1.00 93.38 119 PRO A C 1
ATOM 890 O O . PRO A 1 119 ? 7.454 2.929 -11.810 1.00 93.38 119 PRO A O 1
ATOM 893 N N . ILE A 1 120 ? 7.829 0.735 -11.513 1.00 92.00 120 ILE A N 1
ATOM 894 C CA . ILE A 1 120 ? 9.270 0.875 -11.285 1.00 92.00 120 ILE A CA 1
ATOM 895 C C . ILE A 1 120 ? 9.944 1.085 -12.647 1.00 92.00 120 ILE A C 1
ATOM 897 O O . ILE A 1 120 ? 9.866 0.233 -13.530 1.00 92.00 120 ILE A O 1
ATOM 901 N N . THR A 1 121 ? 10.590 2.235 -12.811 1.00 94.81 121 THR A N 1
ATOM 902 C CA . THR A 1 121 ? 11.285 2.676 -14.028 1.00 94.81 121 THR A CA 1
ATOM 903 C C . THR A 1 121 ? 12.732 3.050 -13.712 1.00 94.81 121 THR A C 1
ATOM 905 O O . THR A 1 121 ? 13.075 3.311 -12.559 1.00 94.81 121 THR A O 1
ATOM 908 N N . GLU A 1 122 ? 13.586 3.153 -14.733 1.00 95.00 122 GLU A N 1
ATOM 909 C CA . GLU A 1 122 ? 14.965 3.643 -14.565 1.00 95.00 122 GLU A CA 1
ATOM 910 C C . GLU A 1 122 ? 15.007 5.041 -13.922 1.00 95.00 122 GLU A C 1
ATOM 912 O O . GLU A 1 122 ? 15.862 5.313 -13.083 1.00 95.00 122 GLU A O 1
ATOM 917 N N . ALA A 1 123 ? 14.042 5.908 -14.252 1.00 93.56 123 ALA A N 1
ATOM 918 C CA . ALA A 1 123 ? 13.921 7.242 -13.671 1.00 93.56 123 ALA A CA 1
ATOM 919 C C . ALA A 1 123 ? 13.552 7.203 -12.176 1.00 93.56 123 ALA A C 1
ATOM 921 O O . ALA A 1 123 ? 14.178 7.903 -11.379 1.00 93.56 123 ALA A O 1
ATOM 922 N N . SER A 1 124 ? 12.585 6.367 -11.773 1.00 91.88 124 SER A N 1
ATOM 923 C CA . SER A 1 124 ? 12.219 6.229 -10.355 1.00 91.88 124 SER A CA 1
ATOM 924 C C . SER A 1 124 ? 13.326 5.558 -9.540 1.00 91.88 124 SER A C 1
ATOM 926 O O . SER A 1 124 ? 13.575 5.960 -8.408 1.00 91.88 124 SER A O 1
ATOM 928 N N . GLU A 1 125 ? 14.028 4.575 -10.112 1.00 93.38 125 GLU A N 1
ATOM 929 C CA . GLU A 1 125 ? 15.162 3.919 -9.450 1.00 93.38 125 GLU A CA 1
ATOM 930 C C . GLU A 1 125 ? 16.370 4.847 -9.312 1.00 93.38 125 GLU A C 1
ATOM 932 O O . GLU A 1 125 ? 17.003 4.870 -8.256 1.00 93.38 125 GLU A O 1
ATOM 937 N N . LYS A 1 126 ? 16.649 5.676 -10.325 1.00 93.25 126 LYS A N 1
ATOM 938 C CA . LYS A 1 126 ? 17.655 6.735 -10.228 1.00 93.25 126 LYS A CA 1
ATOM 939 C C . LYS A 1 126 ? 17.310 7.721 -9.107 1.00 93.25 126 LYS A C 1
ATOM 941 O O . LYS A 1 126 ? 18.143 7.931 -8.231 1.00 93.25 126 LYS A O 1
ATOM 946 N N . ALA A 1 127 ? 16.085 8.251 -9.076 1.00 90.44 127 ALA A N 1
ATOM 947 C CA . ALA A 1 127 ? 15.650 9.164 -8.015 1.00 90.44 127 ALA A CA 1
ATOM 948 C C . ALA A 1 127 ? 15.726 8.507 -6.622 1.00 90.44 127 ALA A C 1
ATOM 950 O O . ALA A 1 127 ? 16.211 9.114 -5.667 1.00 90.44 127 ALA A O 1
ATOM 951 N N . ARG A 1 128 ? 15.327 7.232 -6.501 1.00 89.75 128 ARG A N 1
ATOM 952 C CA . ARG A 1 128 ? 15.453 6.443 -5.263 1.00 89.75 128 ARG A CA 1
ATOM 953 C C . ARG A 1 128 ? 16.910 6.325 -4.801 1.00 89.75 128 ARG A C 1
ATOM 955 O O . ARG A 1 128 ? 17.166 6.403 -3.601 1.00 89.75 128 ARG A O 1
ATOM 962 N N . LEU A 1 129 ? 17.854 6.133 -5.723 1.00 89.38 129 LEU A N 1
ATOM 963 C CA . LEU A 1 129 ? 19.288 6.073 -5.423 1.00 89.38 129 LEU A CA 1
ATOM 964 C C . LEU A 1 129 ? 19.864 7.450 -5.061 1.00 89.38 129 LEU A C 1
ATOM 966 O O . LEU A 1 129 ? 20.623 7.539 -4.101 1.00 89.38 129 LEU A O 1
ATOM 970 N N . GLU A 1 130 ? 19.467 8.520 -5.750 1.00 90.44 130 GLU A N 1
ATOM 971 C CA . GLU A 1 130 ? 19.884 9.898 -5.443 1.00 90.44 130 GLU A CA 1
ATOM 972 C C . GLU A 1 130 ? 19.408 10.323 -4.039 1.00 90.44 130 GLU A C 1
ATOM 974 O O . GLU A 1 130 ? 20.220 10.739 -3.204 1.00 90.44 130 GLU A O 1
ATOM 979 N N . HIS A 1 131 ? 18.129 10.096 -3.717 1.00 82.75 131 HIS A N 1
ATOM 980 C CA . HIS A 1 131 ? 17.575 10.332 -2.380 1.00 82.75 131 HIS A CA 1
ATOM 981 C C . HIS A 1 131 ? 18.200 9.444 -1.294 1.00 82.75 131 HIS A C 1
ATOM 983 O O . HIS A 1 131 ? 18.373 9.911 -0.170 1.00 82.75 131 HIS A O 1
ATOM 989 N N . ALA A 1 132 ? 18.562 8.195 -1.605 1.00 81.06 132 ALA A N 1
ATOM 990 C CA . ALA A 1 132 ? 19.307 7.346 -0.676 1.00 81.06 132 ALA A CA 1
ATOM 991 C C . ALA A 1 132 ? 20.726 7.889 -0.438 1.00 81.06 132 ALA A C 1
ATOM 993 O O . ALA A 1 132 ? 21.125 8.034 0.706 1.00 81.06 132 ALA A O 1
ATOM 994 N N . SER A 1 133 ? 21.452 8.276 -1.492 1.00 73.81 133 SER A N 1
ATOM 995 C CA . SER A 1 133 ? 22.831 8.786 -1.391 1.00 73.81 133 SER A CA 1
ATOM 996 C C . SER A 1 133 ? 22.962 10.139 -0.679 1.00 73.81 133 SER A C 1
ATOM 998 O O . SER A 1 133 ? 24.042 10.477 -0.213 1.00 73.81 133 SER A O 1
ATOM 1000 N N . THR A 1 134 ? 21.867 10.902 -0.585 1.00 68.19 134 THR A N 1
ATOM 1001 C CA . THR A 1 134 ? 21.803 12.180 0.152 1.00 68.19 134 THR A CA 1
ATOM 1002 C C . THR A 1 134 ? 21.408 11.980 1.624 1.00 68.19 134 THR A C 1
ATOM 1004 O O . THR A 1 134 ? 21.579 12.878 2.445 1.00 68.19 134 THR A O 1
ATOM 1007 N N . ARG A 1 135 ? 20.888 10.800 1.989 1.00 64.00 135 ARG A N 1
ATOM 1008 C CA . ARG A 1 135 ? 20.726 10.384 3.385 1.00 64.00 135 ARG A CA 1
ATOM 1009 C C . ARG A 1 135 ? 22.020 9.703 3.813 1.00 64.00 135 ARG A C 1
ATOM 1011 O O . ARG A 1 135 ? 22.139 8.490 3.686 1.00 64.00 135 ARG A O 1
ATOM 1018 N N . ASN A 1 136 ? 22.978 10.488 4.303 1.00 56.03 136 ASN A N 1
ATOM 1019 C CA . ASN A 1 136 ? 24.140 9.934 4.993 1.00 56.03 136 ASN A CA 1
ATOM 1020 C C . ASN A 1 136 ? 23.664 8.957 6.082 1.00 56.03 136 ASN A C 1
ATOM 1022 O O . ASN A 1 136 ? 22.724 9.273 6.815 1.00 56.03 136 ASN A O 1
ATOM 1026 N N . ASP A 1 137 ? 24.363 7.834 6.252 1.00 54.19 137 ASP A N 1
ATOM 1027 C CA . ASP A 1 137 ? 24.185 6.920 7.391 1.00 54.19 137 ASP A CA 1
ATOM 1028 C C . ASP A 1 137 ? 24.769 7.507 8.707 1.00 54.19 137 ASP A C 1
ATOM 1030 O O . ASP A 1 137 ? 25.146 6.767 9.613 1.00 54.19 137 ASP A O 1
ATOM 1034 N N . ASP A 1 138 ? 24.861 8.840 8.815 1.00 52.28 138 ASP A N 1
ATOM 1035 C CA . ASP A 1 138 ? 25.231 9.552 10.040 1.00 52.28 138 ASP A CA 1
ATOM 1036 C C . ASP A 1 138 ? 24.107 9.372 11.076 1.00 52.28 138 ASP A C 1
ATOM 1038 O O . ASP A 1 138 ? 22.929 9.556 10.750 1.00 52.28 138 ASP A O 1
ATOM 1042 N N . ASP A 1 139 ? 24.441 9.078 12.339 1.00 52.03 139 ASP A N 1
ATOM 1043 C CA . ASP A 1 139 ? 23.466 8.675 13.372 1.00 52.03 139 ASP A CA 1
ATOM 1044 C C . ASP A 1 139 ? 22.288 9.656 13.557 1.00 52.03 139 ASP A C 1
ATOM 1046 O O . ASP A 1 139 ? 21.173 9.238 13.877 1.00 52.03 139 ASP A O 1
ATOM 1050 N N . ALA A 1 140 ? 22.491 10.947 13.266 1.00 53.75 140 ALA A N 1
ATOM 1051 C CA . ALA A 1 140 ? 21.457 11.987 13.281 1.00 53.75 140 ALA A CA 1
ATOM 1052 C C . ALA A 1 140 ? 20.268 11.713 12.332 1.00 53.75 140 ALA A C 1
ATOM 1054 O O . ALA A 1 140 ? 19.176 12.237 12.549 1.00 53.75 140 ALA A O 1
ATOM 1055 N N . ALA A 1 141 ? 20.440 10.890 11.291 1.00 54.59 141 ALA A N 1
ATOM 1056 C CA . ALA A 1 141 ? 19.345 10.459 10.421 1.00 54.59 141 ALA A CA 1
ATOM 1057 C C . ALA A 1 141 ? 18.463 9.363 11.056 1.00 54.59 141 ALA A C 1
ATOM 1059 O O . ALA A 1 141 ? 17.336 9.154 10.595 1.00 54.59 141 ALA A O 1
ATOM 1060 N N . SER A 1 142 ? 18.947 8.678 12.101 1.00 57.50 142 SER A N 1
ATOM 1061 C CA . SER A 1 142 ? 18.172 7.682 12.853 1.00 57.50 142 SER A CA 1
ATOM 1062 C C . SER A 1 142 ? 17.214 8.331 13.859 1.00 57.50 142 SER A C 1
ATOM 1064 O O . SER A 1 142 ? 16.059 7.917 13.929 1.00 57.50 142 SER A O 1
ATOM 1066 N N . ASP A 1 143 ? 17.625 9.428 14.508 1.00 63.09 143 ASP A N 1
ATOM 1067 C CA . ASP A 1 143 ? 16.782 10.250 15.399 1.00 63.09 143 ASP A CA 1
ATOM 1068 C C . ASP A 1 143 ? 15.548 10.857 14.692 1.00 63.09 143 ASP A C 1
ATOM 1070 O O . ASP A 1 143 ? 14.568 11.230 15.338 1.00 63.09 143 ASP A O 1
ATOM 1074 N N . LEU A 1 144 ? 15.558 10.937 13.354 1.00 74.56 144 LEU A N 1
ATOM 1075 C CA . LEU A 1 144 ? 14.412 11.379 12.547 1.00 74.56 144 LEU A CA 1
ATOM 1076 C C . LEU A 1 144 ? 13.321 10.304 12.382 1.00 74.56 144 LEU A C 1
ATOM 1078 O O . LEU A 1 144 ? 12.229 10.616 11.900 1.00 74.56 144 LEU A O 1
ATOM 1082 N N . VAL A 1 145 ? 13.589 9.046 12.744 1.00 83.00 145 VAL A N 1
ATOM 1083 C CA . VAL A 1 145 ? 12.622 7.941 12.663 1.00 83.00 145 VAL A CA 1
ATOM 1084 C C . VAL A 1 145 ? 12.081 7.660 14.061 1.00 83.00 145 VAL A C 1
ATOM 1086 O O . VAL A 1 145 ? 12.802 7.194 14.938 1.00 83.00 145 VAL A O 1
ATOM 1089 N N . SER A 1 146 ? 10.792 7.927 14.287 1.00 87.06 146 SER A N 1
ATOM 1090 C CA . SER A 1 146 ? 10.204 7.706 15.609 1.00 87.06 146 SER A CA 1
ATOM 1091 C C . SER A 1 146 ? 10.217 6.210 15.981 1.00 87.06 146 SER A C 1
ATOM 1093 O O . SER A 1 146 ? 9.943 5.358 15.132 1.00 87.06 146 SER A O 1
ATOM 1095 N N . PRO A 1 147 ? 10.486 5.849 17.252 1.00 88.38 147 PRO A N 1
ATOM 1096 C CA . PRO A 1 147 ? 10.719 4.456 17.661 1.00 88.38 147 PRO A CA 1
ATOM 1097 C C . PRO A 1 147 ? 9.479 3.545 17.580 1.00 88.38 147 PRO A C 1
ATOM 1099 O O . PRO A 1 147 ? 9.578 2.351 17.848 1.00 88.38 147 PRO A O 1
ATOM 1102 N N . GLY A 1 148 ? 8.311 4.091 17.220 1.00 90.94 148 GLY A N 1
ATOM 1103 C CA . GLY A 1 148 ? 7.100 3.327 16.906 1.00 90.94 148 GLY A CA 1
ATOM 1104 C C . GLY A 1 148 ? 6.979 2.901 15.436 1.00 90.94 148 GLY A C 1
ATOM 1105 O O . GLY A 1 148 ? 6.053 2.163 15.104 1.00 90.94 148 GLY A O 1
ATOM 1106 N N . VAL A 1 149 ? 7.873 3.349 14.544 1.00 91.94 149 VAL A N 1
ATOM 1107 C CA . VAL A 1 149 ? 7.855 2.960 13.125 1.00 91.94 149 VAL A CA 1
ATOM 1108 C C . VAL A 1 149 ? 8.369 1.531 12.965 1.00 91.94 149 VAL A C 1
ATOM 1110 O O . VAL A 1 149 ? 9.545 1.243 13.182 1.00 91.94 149 VAL A O 1
ATOM 1113 N N . TRP A 1 150 ? 7.493 0.633 12.517 1.00 93.31 150 TRP A N 1
ATOM 1114 C CA . TRP A 1 150 ? 7.886 -0.704 12.081 1.00 93.31 150 TRP A CA 1
ATOM 1115 C C . TRP A 1 150 ? 8.296 -0.695 10.604 1.00 93.31 150 TRP A C 1
ATOM 1117 O O . TRP A 1 150 ? 7.575 -0.181 9.750 1.00 93.31 150 TRP A O 1
ATOM 1127 N N . PHE A 1 151 ? 9.446 -1.295 10.295 1.00 91.62 151 PHE A N 1
ATOM 1128 C CA . PHE A 1 151 ? 9.977 -1.410 8.938 1.00 91.62 151 PHE A CA 1
ATOM 1129 C C . PHE A 1 151 ? 10.622 -2.782 8.722 1.00 91.62 151 PHE A C 1
ATOM 1131 O O . PHE A 1 151 ? 11.230 -3.352 9.628 1.00 91.62 151 PHE A O 1
ATOM 1138 N N . THR A 1 152 ? 10.527 -3.306 7.499 1.00 94.06 152 THR A N 1
ATOM 1139 C CA . THR A 1 152 ? 11.171 -4.558 7.089 1.00 94.06 152 THR A CA 1
ATOM 1140 C C . THR A 1 152 ? 11.674 -4.458 5.650 1.00 94.06 152 THR A C 1
ATOM 1142 O O . THR A 1 152 ? 11.103 -3.736 4.832 1.00 94.06 152 THR A O 1
ATOM 1145 N N . ARG A 1 153 ? 12.752 -5.179 5.317 1.00 91.81 153 ARG A N 1
ATOM 1146 C CA . ARG A 1 153 ? 13.303 -5.200 3.952 1.00 91.81 153 ARG A CA 1
ATOM 1147 C C . ARG A 1 153 ? 12.673 -6.326 3.139 1.00 91.81 153 ARG A C 1
ATOM 1149 O O . ARG A 1 153 ? 12.715 -7.484 3.552 1.00 91.81 153 ARG A O 1
ATOM 1156 N N . GLN A 1 154 ? 12.163 -6.003 1.951 1.00 89.88 154 GLN A N 1
ATOM 1157 C CA . GLN A 1 154 ? 11.750 -7.018 0.986 1.00 89.88 154 GLN A CA 1
ATOM 1158 C C . GLN A 1 154 ? 12.978 -7.809 0.509 1.00 89.88 154 GLN A C 1
ATOM 1160 O O . GLN A 1 154 ? 13.912 -7.248 -0.057 1.00 89.88 154 GLN A O 1
ATOM 1165 N N . THR A 1 155 ? 12.963 -9.120 0.743 1.00 89.94 155 THR A N 1
ATOM 1166 C CA . THR A 1 155 ? 14.018 -10.075 0.344 1.00 89.94 155 THR A CA 1
ATOM 1167 C C . THR A 1 155 ? 13.471 -11.253 -0.469 1.00 89.94 155 THR A C 1
ATOM 1169 O O . THR A 1 155 ? 14.208 -12.178 -0.804 1.00 89.94 155 THR A O 1
ATOM 1172 N N . ILE A 1 156 ? 12.170 -11.232 -0.775 1.00 88.94 156 ILE A N 1
ATOM 1173 C CA . ILE A 1 156 ? 11.462 -12.261 -1.535 1.00 88.94 156 ILE A CA 1
ATOM 1174 C C . ILE A 1 156 ? 11.030 -11.661 -2.875 1.00 88.94 156 ILE A C 1
ATOM 1176 O O . ILE A 1 156 ? 10.323 -10.649 -2.922 1.00 88.94 156 ILE A O 1
ATOM 1180 N N . ASP A 1 157 ? 11.465 -12.302 -3.958 1.00 82.94 157 ASP A N 1
ATOM 1181 C CA . ASP A 1 157 ? 11.129 -11.910 -5.324 1.00 82.94 157 ASP A CA 1
ATOM 1182 C C . ASP A 1 157 ? 9.665 -12.194 -5.667 1.00 82.94 157 ASP A C 1
ATOM 1184 O O . ASP A 1 157 ? 9.074 -13.202 -5.263 1.00 82.94 157 ASP A O 1
ATOM 1188 N N . ARG A 1 158 ? 9.110 -11.350 -6.536 1.00 79.31 158 ARG A N 1
ATOM 1189 C CA . ARG A 1 158 ? 7.857 -11.638 -7.232 1.00 79.31 158 ARG A CA 1
ATOM 1190 C C . ARG A 1 158 ? 8.110 -12.602 -8.399 1.00 79.31 158 ARG A C 1
ATOM 1192 O O . ARG A 1 158 ? 9.179 -12.609 -9.015 1.00 79.31 158 ARG A O 1
ATOM 1199 N N . LYS A 1 159 ? 7.111 -13.411 -8.737 1.00 72.31 159 LYS A N 1
ATOM 1200 C CA . LYS A 1 159 ? 7.056 -14.148 -9.997 1.00 72.31 159 LYS A CA 1
ATOM 1201 C C . LYS A 1 159 ? 6.768 -13.160 -11.135 1.00 72.31 159 LYS A C 1
ATOM 1203 O O . LYS A 1 159 ? 5.761 -12.458 -11.089 1.00 72.31 159 LYS A O 1
ATOM 1208 N N . SER A 1 160 ? 7.672 -13.132 -12.115 1.00 61.12 160 SER A N 1
ATOM 1209 C CA . SER A 1 160 ? 7.448 -12.565 -13.451 1.00 61.12 160 SER A CA 1
ATOM 1210 C C . SER A 1 160 ? 6.888 -13.619 -14.404 1.00 61.12 160 SER A C 1
ATOM 1212 O O . SER A 1 160 ? 6.980 -14.824 -14.064 1.00 61.12 160 SER A O 1
#

pLDDT: mean 71.61, std 23.16, range [30.45, 97.0]

InterPro domains:
  IPR001578 Peptidase C12, ubiquitin carboxyl-terminal hydrolase [PF01088] (68-157)
  IPR001578 Peptidase C12, ubiquitin carboxyl-terminal hydrolase [PR00707] (70-87)
  IPR001578 Peptidase C12, ubiquitin carboxyl-terminal hydrolase [PR00707] (107-119)
  IPR001578 Peptidase C12, ubiquitin carboxyl-terminal hydrolase [PS52048] (67-160)
  IPR001578 Peptidase C12, ubiquitin carboxyl-terminal hydrolase [PTHR10589] (66-157)
  IPR036959 Peptidase C12, ubiquitin carboxyl-terminal hydrolase superfamily [G3DSA:3.40.532.10] (62-158)
  IPR038765 Papain-like cysteine peptidase superfamily [SSF54001] (65-157)

Secondary structure (DSSP, 8-state):
----------------------------------HHHHHHHHHHHHTTTS-TTS------------PBPPPP--HHHHHHHHHHTT--TT--------SSHHHHTTS-SS-----------HHHHHHHHHHHHHS---GGGTTTS-TT-------SPBP-

Organism: Micromonas pusilla (NCBI:txid38833)

Sequence (160 aa):
PRAGLGCDPKPGLSTVGPDDGLQIKTGAASPLLPPLLLLLMVLCLLDGARRCHFLRARALASTMGKKWLPLESNPEVMADFAHALGLPTEIGFHDIFGFEPDLLAMVPQPTHAILLLFPITEASEKARLEHASTRNDDDAASDLVSPGVWFTRQTIDRKS

Foldseek 3Di:
DDDDDDDDDDDDDDDDDDDDDDDDDDDDDDDCDDVVVVVVVVVVVVVVDDDPDDDPCPPCVDPPFPAAADQDPDFVSVQVVVVVVPDDPVDTDDDQPDDDPVSVVVDDPPDDDDDDDDDDDPVVVVVVVVVVVVPPPPCVSVVVDPPPDDDDDDPGHHDD